Protein AF-A0A2W2JNS0-F1 (afdb_monomer_lite)

pLDDT: mean 83.76, std 18.26, range [39.81, 98.31]

Structure (mmCIF, N/CA/C/O backbone):
data_AF-A0A2W2JNS0-F1
#
_entry.id   AF-A0A2W2JNS0-F1
#
loop_
_atom_site.group_PDB
_atom_site.id
_atom_site.type_symbol
_atom_site.label_atom_id
_atom_site.label_alt_id
_atom_site.label_comp_id
_atom_site.label_asym_id
_atom_site.label_entity_id
_atom_site.label_seq_id
_atom_site.pdbx_PDB_ins_code
_atom_site.Cartn_x
_atom_site.Cartn_y
_atom_site.Cartn_z
_atom_site.occupancy
_atom_site.B_iso_or_equiv
_atom_site.auth_seq_id
_atom_site.auth_comp_id
_atom_site.auth_asym_id
_atom_site.auth_atom_id
_atom_site.pdbx_PDB_model_num
ATOM 1 N N . MET A 1 1 ? -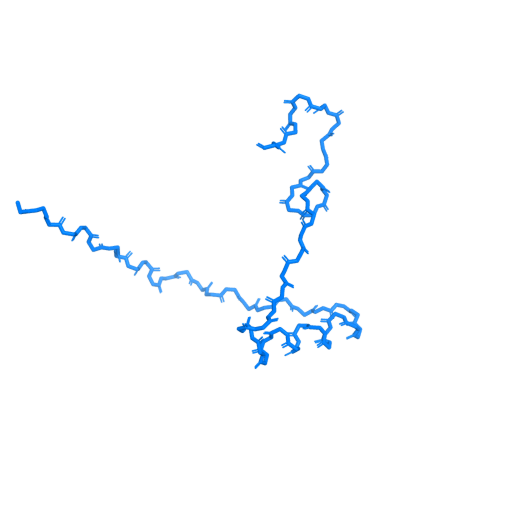38.033 7.517 -24.104 1.00 42.59 1 MET A N 1
ATOM 2 C CA . MET A 1 1 ? -36.783 7.807 -24.834 1.00 42.59 1 MET A CA 1
ATOM 3 C C . MET A 1 1 ? -35.950 8.690 -23.909 1.00 42.59 1 MET A C 1
ATOM 5 O O . MET A 1 1 ? -36.203 9.883 -23.849 1.00 42.59 1 MET A O 1
ATOM 9 N N . GLY A 1 2 ? -35.140 8.088 -23.033 1.00 39.81 2 GLY A N 1
ATOM 10 C CA . GLY A 1 2 ? -34.422 8.804 -21.970 1.00 39.81 2 GLY A CA 1
ATOM 11 C C . GLY A 1 2 ? -33.095 9.347 -22.487 1.00 39.81 2 GLY A C 1
ATOM 12 O O . GLY A 1 2 ? -32.286 8.578 -23.003 1.00 39.81 2 GLY A O 1
ATOM 13 N N . SER A 1 3 ? -32.918 10.661 -22.390 1.00 51.50 3 SER A N 1
ATOM 14 C CA . SER A 1 3 ? -31.694 11.376 -22.740 1.00 51.50 3 SER A CA 1
ATOM 15 C C . SER A 1 3 ? -30.562 10.960 -21.804 1.00 51.50 3 SER A C 1
ATOM 17 O O . SER A 1 3 ? -30.728 10.955 -20.589 1.00 51.50 3 SER A O 1
ATOM 19 N N . GLN A 1 4 ? -29.427 10.577 -22.380 1.00 47.69 4 GLN A N 1
ATOM 20 C CA . GLN A 1 4 ? -28.204 10.291 -21.643 1.00 47.69 4 GLN A CA 1
ATOM 21 C C . GLN A 1 4 ? -27.627 11.612 -21.129 1.00 47.69 4 GLN A C 1
ATOM 23 O O . GLN A 1 4 ? -27.219 12.463 -21.923 1.00 47.69 4 GLN A O 1
ATOM 28 N N . ASP A 1 5 ? -27.604 11.775 -19.807 1.00 46.28 5 ASP A N 1
ATOM 29 C CA . ASP A 1 5 ? -26.877 12.849 -19.142 1.00 46.28 5 ASP A CA 1
ATOM 30 C C . ASP A 1 5 ? -25.390 12.701 -19.470 1.00 46.28 5 ASP A C 1
ATOM 32 O O . ASP A 1 5 ? -24.707 11.760 -19.060 1.00 46.28 5 ASP A O 1
ATOM 36 N N . SER A 1 6 ? -24.911 13.623 -20.297 1.00 52.75 6 SER A N 1
ATOM 37 C CA . SER A 1 6 ? -23.518 13.707 -20.704 1.00 52.75 6 SER A CA 1
ATOM 38 C C . SER A 1 6 ? -22.698 14.117 -19.486 1.00 52.75 6 SER A C 1
ATOM 40 O O . SER A 1 6 ? -22.855 15.222 -18.971 1.00 52.75 6 SER A O 1
ATOM 42 N N . HIS A 1 7 ? -21.849 13.210 -19.006 1.00 48.97 7 HIS A N 1
ATOM 43 C CA . HIS A 1 7 ? -20.892 13.473 -17.938 1.00 48.97 7 HIS A CA 1
ATOM 44 C C . HIS A 1 7 ? -19.927 14.564 -18.425 1.00 48.97 7 HIS A C 1
ATOM 46 O O . HIS A 1 7 ? -18.995 14.296 -19.182 1.00 48.97 7 HIS A O 1
ATOM 52 N N . ALA A 1 8 ? -20.210 15.817 -18.073 1.00 48.84 8 ALA A N 1
ATOM 53 C CA . ALA A 1 8 ? -19.351 16.944 -18.385 1.00 48.84 8 ALA A CA 1
ATOM 54 C C . ALA A 1 8 ? -18.016 16.742 -17.658 1.00 48.84 8 ALA A C 1
ATOM 56 O O . ALA A 1 8 ? -17.943 16.793 -16.433 1.00 48.84 8 ALA A O 1
ATOM 57 N N . THR A 1 9 ? -16.962 16.460 -18.418 1.00 50.25 9 THR A N 1
ATOM 58 C CA . THR A 1 9 ? -15.595 16.347 -17.917 1.00 50.25 9 THR A CA 1
ATOM 59 C C . THR A 1 9 ? -15.113 17.719 -17.452 1.00 50.25 9 THR A C 1
ATOM 61 O O . THR A 1 9 ? -14.720 18.554 -18.273 1.00 50.25 9 THR A O 1
ATOM 64 N N . ASP A 1 10 ? -15.141 17.953 -16.140 1.00 51.00 10 ASP A N 1
ATOM 65 C CA . ASP A 1 10 ? -14.465 19.081 -15.500 1.00 51.00 10 ASP A CA 1
ATOM 66 C C . ASP A 1 10 ? -12.951 18.964 -15.743 1.00 51.00 10 ASP A C 1
ATOM 68 O O . ASP A 1 10 ? -12.235 18.195 -15.102 1.00 51.00 10 ASP A O 1
ATOM 72 N N . SER A 1 11 ? -12.475 19.675 -16.764 1.00 59.88 11 SER A N 1
ATOM 73 C CA . SER A 1 11 ? -11.132 19.52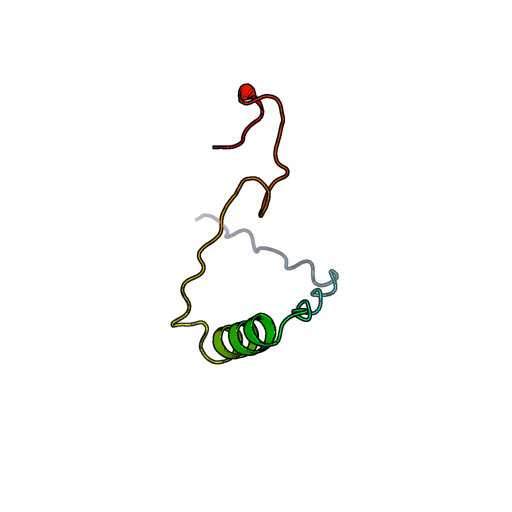7 -17.337 1.00 59.88 11 SER A CA 1
ATOM 74 C C . SER A 1 11 ? -10.067 20.388 -16.637 1.00 59.88 11 SER A C 1
ATOM 76 O O . SER A 1 11 ? -8.999 20.606 -17.203 1.00 59.88 11 SER A O 1
ATOM 78 N N . THR A 1 12 ? -10.332 20.897 -15.426 1.00 60.25 12 THR A N 1
ATOM 79 C CA . THR A 1 12 ? -9.442 21.873 -14.755 1.00 60.25 12 THR A CA 1
ATOM 80 C C . THR A 1 12 ? -8.625 21.291 -13.597 1.00 60.25 12 THR A C 1
ATOM 82 O O . THR A 1 12 ? -7.707 21.950 -13.114 1.00 60.25 12 THR A O 1
ATOM 85 N N . THR A 1 13 ? -8.873 20.052 -13.158 1.00 67.69 13 THR A N 1
ATOM 86 C CA . THR A 1 13 ? -8.040 19.447 -12.104 1.00 67.69 13 THR A CA 1
ATOM 87 C C . THR A 1 13 ? -6.718 18.961 -12.710 1.00 67.69 13 THR A C 1
ATOM 89 O O . THR A 1 13 ? -6.754 18.080 -13.574 1.00 67.69 13 THR A O 1
ATOM 92 N N . PRO A 1 14 ? -5.546 19.486 -12.292 1.00 69.00 14 PRO A N 1
ATOM 93 C CA . PRO A 1 14 ? -4.269 18.956 -12.748 1.00 69.00 14 PRO A CA 1
ATOM 94 C C . PRO A 1 14 ? -4.207 17.477 -12.388 1.00 69.00 14 PRO A C 1
ATOM 96 O O . PRO A 1 14 ? -4.350 17.123 -11.217 1.00 69.00 14 PRO A O 1
ATOM 99 N N . VAL A 1 15 ? -4.006 16.614 -13.384 1.00 69.06 15 VAL A N 1
ATOM 100 C CA . VAL A 1 15 ? -3.749 15.198 -13.123 1.00 69.06 15 VAL A CA 1
ATOM 101 C C . VAL A 1 15 ? -2.488 15.106 -12.260 1.00 69.06 15 VAL A C 1
ATOM 103 O O . VAL A 1 15 ? -1.424 15.556 -12.698 1.00 69.06 15 VAL A O 1
ATOM 106 N N . PRO A 1 16 ? -2.580 14.599 -11.019 1.00 77.25 16 PRO A N 1
ATOM 107 C CA . PRO A 1 16 ? -1.414 14.510 -10.160 1.00 77.25 1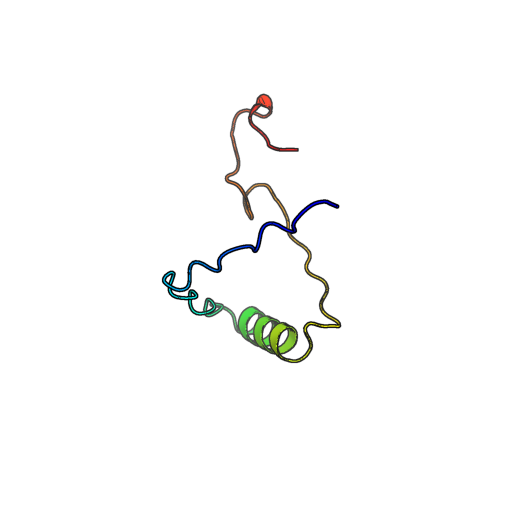6 PRO A CA 1
ATOM 108 C C . PRO A 1 16 ? -0.373 13.600 -10.818 1.00 77.25 16 PRO A C 1
ATOM 110 O O . PRO A 1 16 ? -0.697 12.526 -11.330 1.00 77.25 16 PRO A O 1
ATOM 113 N N . SER A 1 17 ? 0.889 14.038 -10.824 1.00 85.81 17 SER A N 1
ATOM 114 C CA . SER A 1 17 ? 2.003 13.207 -11.280 1.00 85.81 17 SER A CA 1
ATOM 115 C C . SER A 1 17 ? 2.107 11.955 -10.413 1.00 85.81 17 SER A C 1
ATOM 117 O O . SER A 1 17 ? 1.912 12.033 -9.197 1.00 85.81 17 SER A O 1
ATOM 119 N N . LEU A 1 18 ? 2.465 10.819 -11.017 1.00 91.12 18 LEU A N 1
ATOM 120 C CA . LEU A 1 18 ? 2.663 9.582 -10.263 1.00 91.12 18 LEU A CA 1
ATOM 121 C C . LEU A 1 18 ? 3.729 9.770 -9.170 1.00 91.12 18 LEU A C 1
ATOM 123 O O . LEU A 1 18 ? 4.730 10.455 -9.403 1.00 91.12 18 LEU A O 1
ATOM 127 N N . PRO A 1 19 ? 3.543 9.156 -7.989 1.00 91.19 19 PRO A N 1
ATOM 128 C CA . PRO A 1 19 ? 4.542 9.206 -6.932 1.00 91.19 19 PRO A CA 1
ATOM 129 C C . PRO A 1 19 ? 5.825 8.494 -7.374 1.00 91.19 19 PRO A C 1
ATOM 131 O O . PRO A 1 19 ? 5.776 7.515 -8.118 1.00 91.19 19 PRO A O 1
ATOM 134 N N . THR A 1 20 ? 6.973 8.941 -6.859 1.00 94.75 20 THR A N 1
ATOM 135 C CA . THR A 1 20 ? 8.260 8.255 -7.052 1.00 94.75 20 THR A CA 1
ATOM 136 C C . THR A 1 20 ? 8.502 7.284 -5.896 1.00 94.75 20 THR A C 1
ATOM 138 O O . THR A 1 20 ? 8.724 7.737 -4.770 1.00 94.75 20 THR A O 1
ATOM 141 N N . PRO A 1 21 ? 8.512 5.956 -6.124 1.00 96.75 21 PRO A N 1
ATOM 142 C CA . PRO A 1 21 ? 8.768 5.001 -5.054 1.00 96.75 21 PRO A CA 1
ATOM 143 C C . PRO A 1 21 ? 10.179 5.152 -4.467 1.00 96.75 21 PRO A C 1
ATOM 145 O O . PRO A 1 21 ? 11.179 5.221 -5.193 1.00 96.75 21 PRO A O 1
ATOM 148 N N . ALA A 1 22 ? 10.270 5.154 -3.135 1.00 97.94 22 ALA A N 1
ATOM 149 C CA . ALA A 1 22 ? 11.533 5.342 -2.419 1.00 97.94 22 ALA A CA 1
ATOM 150 C C . ALA A 1 22 ? 12.511 4.170 -2.624 1.00 97.94 22 ALA A C 1
ATOM 152 O O . ALA A 1 22 ? 13.728 4.357 -2.703 1.00 97.94 22 ALA A O 1
ATOM 153 N N . THR A 1 23 ? 11.993 2.950 -2.779 1.00 98.06 23 THR A N 1
ATOM 154 C CA . THR A 1 23 ? 12.807 1.740 -2.929 1.00 98.06 23 THR A CA 1
ATOM 155 C C . THR A 1 23 ? 13.027 1.386 -4.396 1.00 98.06 23 THR A C 1
ATOM 157 O O . THR A 1 23 ? 12.209 1.691 -5.265 1.00 98.06 23 THR A O 1
ATOM 160 N N . ARG A 1 24 ? 14.136 0.695 -4.681 1.00 98.31 24 ARG A N 1
ATOM 161 C CA . ARG A 1 24 ? 14.389 0.140 -6.018 1.00 98.31 24 ARG A CA 1
ATOM 162 C C . ARG A 1 24 ? 13.263 -0.801 -6.446 1.00 98.31 24 ARG A C 1
ATOM 164 O O . ARG A 1 24 ? 12.721 -0.624 -7.526 1.00 98.31 24 ARG A O 1
ATOM 171 N N . ALA A 1 25 ? 12.878 -1.729 -5.569 1.00 98.00 25 ALA A N 1
ATOM 172 C CA . ALA A 1 25 ? 11.795 -2.669 -5.840 1.00 98.00 25 ALA A CA 1
ATOM 173 C C . ALA A 1 25 ? 10.478 -1.952 -6.184 1.00 98.00 25 ALA A C 1
ATOM 175 O O . ALA A 1 25 ? 9.794 -2.350 -7.119 1.00 98.00 25 ALA A O 1
ATOM 176 N N . GLY A 1 26 ? 10.152 -0.857 -5.487 1.00 96.69 26 GLY A N 1
ATOM 177 C CA . GLY A 1 26 ? 8.9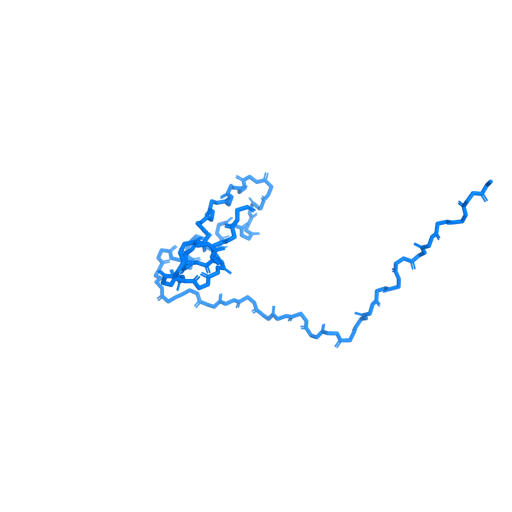68 -0.058 -5.793 1.00 96.69 26 GLY A CA 1
ATOM 178 C C . GLY A 1 26 ? 9.035 0.609 -7.169 1.00 96.69 26 GLY A C 1
ATOM 179 O O . GLY A 1 26 ? 8.041 0.611 -7.887 1.00 96.69 26 GLY A O 1
ATOM 180 N N . ARG A 1 27 ? 10.199 1.144 -7.566 1.00 97.75 27 ARG A N 1
ATOM 181 C CA . ARG A 1 27 ? 10.386 1.747 -8.898 1.00 97.75 27 ARG A CA 1
ATOM 182 C C . ARG A 1 27 ? 10.272 0.708 -10.006 1.00 97.75 27 ARG A C 1
ATOM 184 O O . ARG A 1 27 ? 9.557 0.943 -10.975 1.00 97.75 27 ARG A O 1
ATOM 191 N N . ASP A 1 28 ? 10.930 -0.435 -9.829 1.00 98.12 28 ASP A N 1
ATOM 192 C CA . ASP A 1 28 ? 10.891 -1.547 -10.780 1.00 98.12 28 ASP A CA 1
ATOM 193 C C . ASP A 1 28 ? 9.450 -2.086 -10.914 1.00 98.12 28 ASP A C 1
ATOM 195 O O . ASP A 1 28 ? 8.967 -2.316 -12.023 1.00 98.12 28 ASP A O 1
ATOM 199 N N . GLY A 1 29 ? 8.725 -2.198 -9.794 1.00 95.94 29 GLY A N 1
ATOM 200 C CA . GLY A 1 29 ? 7.314 -2.583 -9.767 1.00 95.94 29 GLY A CA 1
ATOM 201 C C . GLY A 1 29 ? 6.402 -1.582 -10.478 1.00 95.94 29 GLY A C 1
ATOM 202 O O . GLY A 1 29 ? 5.631 -1.976 -11.350 1.00 95.94 29 GLY A O 1
ATOM 203 N N . LEU A 1 30 ? 6.516 -0.284 -10.171 1.00 96.44 30 LEU A N 1
ATOM 204 C CA . LEU A 1 30 ? 5.724 0.757 -10.835 1.00 96.44 30 LEU A CA 1
ATOM 205 C C . LEU A 1 30 ? 5.996 0.791 -12.345 1.00 96.44 30 LEU A C 1
ATOM 207 O O . LEU A 1 30 ? 5.057 0.874 -13.132 1.00 96.44 30 LEU A O 1
ATOM 211 N N . ALA A 1 31 ? 7.257 0.664 -12.763 1.00 97.12 31 ALA A N 1
A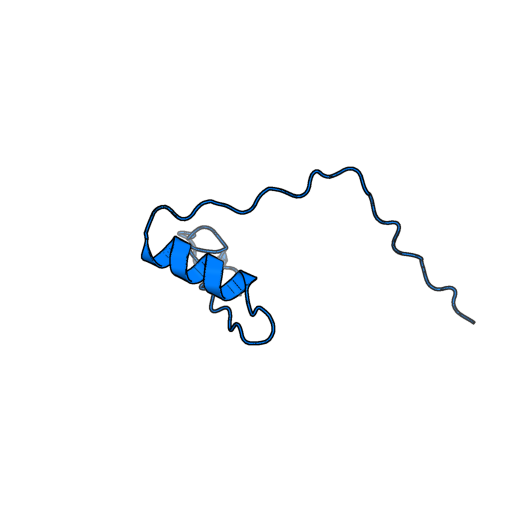TOM 212 C CA . ALA A 1 31 ? 7.609 0.587 -14.178 1.00 97.12 31 ALA A CA 1
ATOM 213 C C . ALA A 1 31 ? 6.943 -0.616 -14.872 1.00 97.12 31 ALA A C 1
ATOM 215 O O . ALA A 1 31 ? 6.423 -0.475 -15.979 1.00 97.12 31 ALA A O 1
ATOM 216 N N . ALA A 1 32 ? 6.902 -1.782 -14.218 1.00 97.50 32 ALA A N 1
ATOM 217 C CA . ALA A 1 32 ? 6.236 -2.968 -14.753 1.00 97.50 32 ALA A CA 1
ATOM 218 C C . ALA A 1 32 ? 4.711 -2.788 -14.874 1.00 97.50 32 ALA A C 1
ATOM 220 O O . ALA A 1 32 ? 4.140 -3.155 -15.903 1.00 97.50 32 ALA A O 1
ATOM 221 N N . LEU A 1 33 ? 4.068 -2.185 -13.863 1.00 96.31 33 LEU A N 1
ATOM 222 C CA . LEU A 1 33 ? 2.634 -1.872 -13.883 1.00 96.31 33 LEU A CA 1
ATOM 223 C C . LEU A 1 33 ? 2.278 -0.942 -15.047 1.00 96.31 33 LEU A C 1
ATOM 225 O O . LEU A 1 33 ? 1.314 -1.196 -15.762 1.00 96.31 33 LEU A O 1
ATOM 229 N N . LEU A 1 34 ? 3.079 0.105 -15.267 1.00 95.88 34 LEU A N 1
ATOM 230 C CA . LEU A 1 34 ? 2.854 1.074 -16.342 1.00 95.88 34 LEU A CA 1
ATOM 231 C C . LEU A 1 34 ? 3.106 0.487 -17.734 1.00 95.88 34 LEU A C 1
ATOM 233 O O . LEU A 1 34 ? 2.442 0.877 -18.690 1.00 95.88 34 LEU A O 1
ATOM 237 N N . ALA A 1 35 ? 4.051 -0.445 -17.863 1.00 98.00 35 ALA A N 1
ATOM 238 C CA . ALA A 1 35 ? 4.375 -1.056 -19.146 1.00 98.00 35 ALA A CA 1
ATOM 239 C C . ALA A 1 35 ? 3.303 -2.044 -19.634 1.00 98.00 35 ALA A C 1
ATOM 241 O O . ALA A 1 35 ? 3.143 -2.208 -20.843 1.00 98.00 35 ALA A O 1
ATOM 242 N N . ARG A 1 36 ? 2.630 -2.760 -18.717 1.00 97.94 36 ARG A N 1
ATOM 243 C CA . ARG A 1 36 ? 1.672 -3.841 -19.040 1.00 97.94 36 ARG A CA 1
ATOM 244 C C . ARG A 1 36 ? 0.476 -3.862 -18.075 1.00 97.94 36 ARG A C 1
ATOM 246 O O . ARG A 1 36 ? 0.258 -4.874 -17.396 1.00 97.94 36 ARG A O 1
ATOM 253 N N . PRO A 1 37 ? -0.290 -2.762 -17.973 1.00 97.06 37 PRO A N 1
ATOM 254 C CA . PRO A 1 37 ? -1.379 -2.648 -17.005 1.00 97.06 37 PRO A CA 1
ATOM 255 C C . PRO A 1 37 ? -2.478 -3.691 -17.234 1.00 97.06 37 PRO A C 1
ATOM 257 O O . PRO A 1 37 ? -3.105 -4.139 -16.280 1.00 97.06 37 PRO A O 1
ATOM 260 N N . GLU A 1 38 ? -2.667 -4.158 -18.471 1.00 97.88 38 GLU A N 1
ATOM 261 C CA . GLU A 1 38 ? -3.672 -5.162 -18.831 1.00 97.88 38 GLU A CA 1
ATOM 262 C C . GLU A 1 38 ? -3.425 -6.544 -18.204 1.00 97.88 38 GLU A C 1
ATOM 264 O O . GLU A 1 38 ? -4.290 -7.416 -18.260 1.00 97.88 38 GLU A O 1
ATOM 269 N N . ARG A 1 39 ? -2.239 -6.758 -17.622 1.00 96.12 39 ARG A N 1
ATOM 270 C CA . ARG A 1 39 ? -1.854 -8.003 -16.936 1.00 96.12 39 ARG A CA 1
ATOM 271 C C . ARG A 1 39 ? -1.569 -7.800 -15.456 1.00 96.12 39 ARG A C 1
ATOM 273 O O . ARG A 1 39 ? -1.162 -8.748 -14.785 1.00 96.12 39 ARG A O 1
ATOM 280 N N . ALA A 1 40 ? -1.703 -6.572 -14.969 1.00 96.69 40 ALA A N 1
ATOM 281 C CA . ALA A 1 40 ? -1.421 -6.248 -13.589 1.00 96.69 40 ALA A CA 1
ATOM 282 C C . ALA A 1 40 ? -2.546 -6.750 -12.681 1.00 96.69 40 ALA A C 1
ATOM 284 O O . ALA A 1 40 ? -3.728 -6.624 -12.996 1.00 96.69 40 ALA A O 1
ATOM 285 N N . VAL A 1 41 ? -2.162 -7.269 -11.517 1.00 96.31 41 VAL A N 1
ATOM 286 C CA . VAL A 1 41 ? -3.075 -7.493 -10.396 1.00 96.31 41 VAL A CA 1
ATOM 287 C C . VAL A 1 41 ? -2.680 -6.521 -9.300 1.00 96.31 41 VAL A C 1
ATOM 289 O O . VAL A 1 41 ? -1.507 -6.436 -8.936 1.00 96.31 41 VAL A O 1
ATOM 292 N N . ILE A 1 42 ? -3.662 -5.787 -8.790 1.00 94.56 42 ILE A N 1
ATOM 293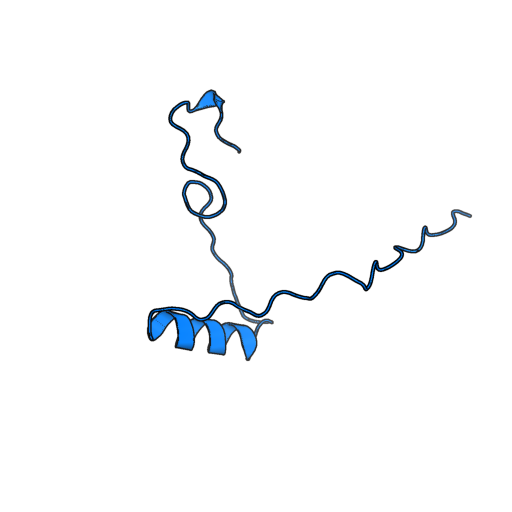 C CA . ILE A 1 42 ? -3.477 -4.838 -7.699 1.00 94.56 42 ILE A CA 1
ATOM 294 C C . ILE A 1 42 ? -4.086 -5.454 -6.443 1.00 94.56 42 ILE A C 1
ATOM 296 O O . ILE A 1 42 ? -5.291 -5.684 -6.384 1.00 94.56 42 ILE A O 1
ATOM 300 N N . ALA A 1 43 ? -3.237 -5.741 -5.461 1.00 94.56 43 ALA A N 1
ATOM 301 C CA . ALA A 1 43 ? -3.648 -6.191 -4.139 1.00 94.56 43 ALA A CA 1
ATOM 302 C C . ALA A 1 43 ? -3.403 -5.052 -3.151 1.00 94.56 43 ALA A C 1
ATOM 304 O O . ALA A 1 43 ? -2.275 -4.570 -3.032 1.00 94.56 43 ALA A O 1
ATOM 305 N N . LEU A 1 44 ? -4.465 -4.609 -2.486 1.00 94.38 44 LEU A N 1
ATOM 306 C CA . LEU A 1 44 ? -4.429 -3.524 -1.515 1.00 94.38 44 LEU A CA 1
ATOM 307 C C . LEU A 1 44 ? -4.985 -4.048 -0.202 1.00 94.38 44 LEU A C 1
ATOM 309 O O . LEU A 1 44 ? -5.991 -4.755 -0.187 1.00 94.38 44 LEU A O 1
ATOM 313 N N . ASP A 1 45 ? -4.313 -3.677 0.874 1.00 94.12 45 ASP A N 1
ATOM 314 C CA . ASP A 1 45 ? -4.892 -3.716 2.206 1.00 94.12 45 ASP A CA 1
ATOM 315 C C . ASP A 1 45 ? -5.733 -2.449 2.431 1.00 94.12 45 ASP A C 1
ATOM 317 O O . ASP A 1 45 ? -5.615 -1.474 1.681 1.00 94.12 45 ASP A O 1
ATOM 321 N N . PHE A 1 46 ? -6.588 -2.456 3.448 1.00 92.25 46 PHE A N 1
ATOM 322 C CA . PHE A 1 46 ? -7.447 -1.330 3.779 1.00 92.25 46 PHE A CA 1
ATOM 323 C C . PHE A 1 46 ? -6.917 -0.536 4.977 1.00 92.25 46 PHE A C 1
ATOM 325 O O . PHE A 1 46 ? -6.395 0.568 4.789 1.00 92.25 46 PHE A O 1
ATOM 332 N N . ASP A 1 47 ? -7.012 -1.078 6.191 1.00 92.31 47 ASP A N 1
ATOM 333 C CA . ASP A 1 47 ? -6.656 -0.362 7.417 1.00 92.31 47 ASP A CA 1
ATOM 334 C C . ASP A 1 47 ? -5.148 -0.105 7.502 1.00 92.31 47 ASP A C 1
ATOM 336 O O . ASP A 1 47 ? -4.317 -0.998 7.395 1.00 92.31 47 ASP A O 1
ATOM 340 N N . GLY A 1 48 ? -4.769 1.155 7.683 1.00 91.81 48 GLY A N 1
ATOM 341 C CA . GLY A 1 48 ? -3.375 1.597 7.650 1.00 91.81 48 GLY A CA 1
ATOM 342 C C . GLY A 1 48 ? -2.776 1.742 6.249 1.00 91.81 48 GLY A C 1
ATOM 343 O O . GLY A 1 48 ? -1.634 2.188 6.143 1.00 91.81 48 GLY A O 1
ATOM 344 N N . THR A 1 49 ? -3.530 1.428 5.189 1.00 93.50 49 THR A N 1
ATOM 345 C CA . THR A 1 49 ? -3.098 1.586 3.791 1.00 93.50 49 THR A CA 1
ATOM 346 C C . THR A 1 49 ? -3.978 2.584 3.040 1.00 93.50 49 THR A C 1
ATOM 348 O O . THR A 1 49 ? -3.508 3.654 2.655 1.00 93.50 49 THR A O 1
ATOM 351 N N . LEU A 1 50 ? -5.254 2.253 2.832 1.00 93.00 50 LEU A N 1
ATOM 352 C CA . LEU A 1 50 ? -6.232 3.114 2.155 1.00 93.00 50 LEU A CA 1
ATOM 353 C C . LEU A 1 50 ? -7.054 3.951 3.139 1.00 93.00 50 LEU A C 1
ATOM 355 O O . LEU A 1 50 ? -7.581 4.998 2.762 1.00 93.00 50 LEU A O 1
ATOM 359 N N . ALA A 1 51 ? -7.143 3.510 4.393 1.00 92.06 51 ALA A N 1
ATOM 360 C CA . ALA A 1 51 ? -7.779 4.230 5.485 1.00 92.06 51 ALA A CA 1
ATOM 361 C C . ALA A 1 51 ? -6.858 4.278 6.714 1.00 92.06 51 ALA A C 1
ATOM 363 O O . ALA A 1 51 ? -5.976 3.433 6.851 1.00 92.06 51 ALA A O 1
ATOM 364 N N . PRO A 1 52 ? -7.020 5.249 7.628 1.00 91.38 52 PRO A N 1
ATOM 365 C CA . PRO A 1 52 ? -6.315 5.235 8.906 1.00 91.38 52 PRO A CA 1
ATOM 366 C C . PRO A 1 52 ? -6.717 4.027 9.760 1.00 91.38 52 PRO A C 1
ATOM 368 O O . PRO A 1 52 ? -7.883 3.644 9.769 1.00 91.38 52 PRO A O 1
ATOM 371 N N . ILE A 1 53 ? -5.780 3.494 10.547 1.00 92.44 53 ILE A N 1
ATOM 372 C CA . ILE A 1 53 ? -6.115 2.537 11.612 1.00 92.44 53 ILE A CA 1
ATOM 373 C C . ILE A 1 53 ? -6.887 3.293 12.701 1.00 92.44 53 ILE A C 1
ATOM 375 O O . ILE A 1 53 ? -6.377 4.280 13.241 1.00 92.44 53 ILE A O 1
ATOM 379 N N . VAL A 1 54 ? -8.096 2.835 13.035 1.00 94.69 54 VAL A N 1
ATOM 380 C CA . VAL A 1 54 ? -8.935 3.429 14.088 1.00 94.69 54 VAL A CA 1
ATOM 381 C C . VAL A 1 54 ? -8.841 2.634 15.400 1.00 94.69 54 VAL A C 1
ATOM 383 O O . VAL A 1 54 ? -8.780 1.406 15.359 1.00 94.69 54 VAL A O 1
ATOM 386 N N . PRO A 1 55 ? -8.826 3.289 16.579 1.00 93.62 55 PRO A N 1
ATOM 387 C CA . PRO A 1 55 ? -8.775 2.580 17.864 1.00 93.62 55 PRO A CA 1
ATOM 388 C C . PRO A 1 55 ? -10.084 1.878 18.239 1.00 93.62 55 PRO A C 1
ATOM 390 O O . PRO A 1 55 ? -10.063 0.905 18.988 1.00 93.62 55 PRO A O 1
ATOM 393 N N . ASP A 1 56 ? -11.210 2.415 17.769 1.00 94.62 56 ASP A N 1
ATOM 394 C CA . ASP A 1 56 ? -12.556 1.914 18.035 1.00 94.62 56 ASP A CA 1
ATOM 395 C C . ASP A 1 56 ? -13.035 1.059 16.847 1.00 94.62 56 ASP A C 1
ATOM 397 O O . ASP A 1 56 ? -13.242 1.612 15.761 1.00 94.62 56 ASP A O 1
ATOM 401 N N . PRO A 1 57 ? -13.204 -0.268 17.016 1.00 89.31 57 PRO A N 1
ATOM 402 C CA . PRO A 1 57 ? -13.599 -1.167 15.934 1.00 89.31 57 PRO A CA 1
ATOM 403 C C . PRO A 1 57 ? -14.950 -0.829 15.301 1.00 89.31 57 PRO A C 1
ATOM 405 O O . PRO A 1 57 ? -15.133 -1.085 14.114 1.00 89.31 57 PRO A O 1
ATOM 408 N N . ASP A 1 58 ? -15.873 -0.217 16.047 1.00 93.25 58 ASP A N 1
ATOM 409 C CA . ASP A 1 58 ? -17.192 0.156 15.518 1.00 93.25 58 ASP A CA 1
ATOM 410 C C . ASP A 1 58 ? -17.099 1.285 14.471 1.00 93.25 58 ASP A C 1
ATOM 412 O O . ASP A 1 58 ? -18.034 1.517 13.703 1.00 93.25 58 ASP A O 1
ATOM 416 N N . GLN A 1 59 ? -15.958 1.982 14.407 1.00 89.88 59 GLN A N 1
ATOM 417 C CA . GLN A 1 59 ? -15.663 3.014 13.411 1.00 89.88 59 GLN A CA 1
ATOM 418 C C . GLN A 1 59 ? -14.915 2.471 12.186 1.00 89.88 59 GLN A C 1
ATOM 420 O O . GLN A 1 59 ? -14.663 3.230 11.244 1.00 89.88 59 GLN A O 1
ATOM 425 N N . ALA A 1 60 ? -14.547 1.185 12.181 1.00 88.12 60 ALA A N 1
ATOM 426 C CA . ALA A 1 60 ? -13.909 0.560 11.031 1.00 88.12 60 ALA A CA 1
ATOM 427 C C . ALA A 1 60 ? -14.858 0.557 9.821 1.00 88.12 60 ALA A C 1
ATOM 429 O O . ALA A 1 60 ? -16.084 0.484 9.949 1.00 88.12 60 ALA A O 1
ATOM 430 N N . ARG A 1 61 ? -14.289 0.650 8.616 1.00 79.25 61 ARG A N 1
ATOM 431 C CA . ARG A 1 61 ? -15.049 0.501 7.369 1.00 79.25 61 ARG A CA 1
ATOM 432 C C . ARG A 1 61 ? -14.945 -0.946 6.898 1.00 79.25 61 ARG A C 1
ATOM 434 O O . ARG A 1 61 ? -13.844 -1.475 6.803 1.00 79.25 61 ARG A O 1
ATOM 441 N N . ALA A 1 62 ? -16.093 -1.537 6.579 1.00 67.81 62 ALA A N 1
ATOM 442 C CA . ALA A 1 62 ? -16.236 -2.842 5.941 1.00 67.81 62 ALA A CA 1
ATOM 443 C C . ALA A 1 62 ? -17.094 -2.709 4.679 1.00 67.81 62 ALA A C 1
ATOM 445 O O . ALA A 1 62 ? -17.998 -1.837 4.680 1.00 67.81 62 ALA A O 1
#

Radius of gyration: 18.42 Å; chains: 1; bounding box: 51×30×43 Å

Foldseek 3Di:
DDDDDPPPPPPPDPDDDDDDDPDPVVNVVVVVCVVCVVPDDDDDDPDPTVHDNDPDPVPDDD

Secondary structure (DSSP, 8-state):
----------TTSPPPPPP--SSHHHHHHHHHHHH-GGG-------BTTTBPPPSSGGG---

Sequence (62 aa):
MGSQDSHATDSTTPVPSLPTPATRAGRDGLAALLARPERAVIALDFDGTLAPIVPDPDQARA